Protein 4HP1 (pdb70)

Organism: Xenopus tropicalis (NCBI:txid8364)

InterPro domains:
  IPR002857 Zinc finger, CXXC-type [PF02008] (58-98)
  IPR002857 Zinc finger, CXXC-type [PS51058] (58-99)
  IPR024779 2OGFeDO JBP1/TET, oxygenase domain [PF12851] (1114-1804)
  IPR040175 Methylcytosine dioxygenase TET1/2/3 [PTHR23358] (813-1901)
  IPR046942 Methylcytosine dioxygenase TET1-3, oxygenase domain [SM01333] (1114-1804)

Solvent-accessible surface area: 4404 Å² total; per-residue (Å²): 186,77,158,103,166,137,44,24,121,18,116,15,9,114,78,124,121,82,38,55,81,22,155,20,24,109,43,73,126,106,30,187,122,68,8,112,102,73,65,3,77,84,42,112,125,125,61,120,64,125,156

Secondary structure (DSSP, 8-state):
-------S-SHHHH--S--S-SHHHHTTTT--S--TTTS-TTTTSPPSS--

B-factor: mean 73.93, std 19.54, range [41.42, 128.14]

GO terms:
  GO:0070579 DNA 5-methylcytosine dioxygenase activity (F, IDA)
  GO:0000978 RNA polymerase II cis-regulatory region sequence-specific DNA binding (F, IDA)
  GO:0008327 methyl-CpG binding (F, IDA)
  GO:0001654 eye development (P, IGI)
  GO:0044029 positive regulation of gene expression via chromosomal CpG island demethylation (P, IMP)
  GO:0005634 nucleus (C, EXP)
  GO:0005694 chromosome (C, EXP)

Radius of gyration: 12.1 Å; Cα contacts (8 Å, |Δi|>4): 54; chains: 1; bounding box: 24×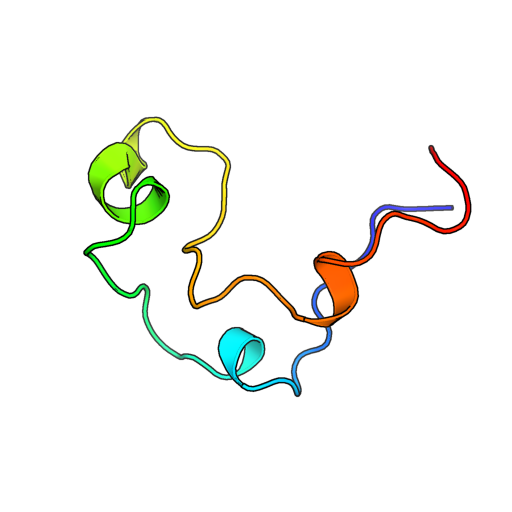30×24 Å

Sequence (51 aa):
NKKRKRCGVCVPCLRKEPCGACYNCVNRSTSHQICKMRKCEQLKKKRVVPM

Foldseek 3Di:
DDDDDAPCPDQLNVDPDAPCDDPCNVVVVPDPDGRPSNPHPVPVDDDPDDD

Structure (mmCIF, N/CA/C/O backbone):
data_4HP1
#
_entry.id   4HP1
#
_cell.length_a   71.027
_cell.length_b   39.517
_cell.length_c   57.634
_cell.angle_alpha   90.000
_cell.angle_beta   91.030
_cell.angle_gamma   90.000
#
_symmetry.space_group_name_H-M   'C 1 2 1'
#
loop_
_entity.id
_entity.type
_entity.pdbx_description
1 polymer "DNA (5'-D(*GP*CP*CP*AP*CP*(5CM)P*GP*GP*TP*GP*GP*C)-3')"
2 polymer 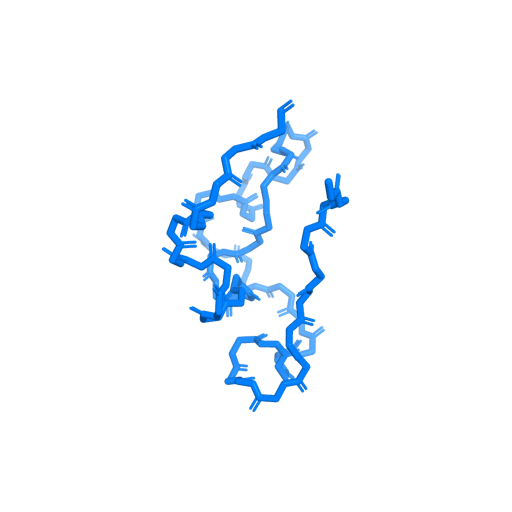'LOC100036628 protein'
3 non-polymer 'ZINC ION'
4 water water
#
loop_
_atom_site.group_PDB
_atom_site.id
_atom_site.type_symbol
_atom_site.label_atom_id
_atom_site.label_alt_id
_atom_site.label_comp_id
_atom_site.label_asym_id
_atom_site.label_entity_id
_atom_site.label_seq_id
_atom_site.pdbx_PDB_ins_code
_atom_site.Cartn_x
_atom_site.Cartn_y
_atom_site.Cartn_z
_atom_site.occupancy
_atom_site.B_iso_or_equiv
_atom_site.auth_seq_id
_atom_site.auth_comp_id
_atom_site.auth_asym_id
_atom_site.auth_atom_id
_atom_site.pdbx_PDB_model_num
ATOM 488 N N . ASN C 2 20 ? 24.067 -18.488 10.853 1.00 108.26 59 ASN C N 1
ATOM 489 C CA . ASN C 2 20 ? 23.107 -18.172 11.939 1.00 102.47 59 ASN C CA 1
ATOM 490 C C . ASN C 2 20 ? 22.073 -17.120 11.505 1.00 97.80 59 ASN C C 1
ATOM 491 O O . ASN C 2 20 ? 22.106 -16.620 10.359 1.00 99.03 59 ASN C O 1
ATOM 496 N N . LY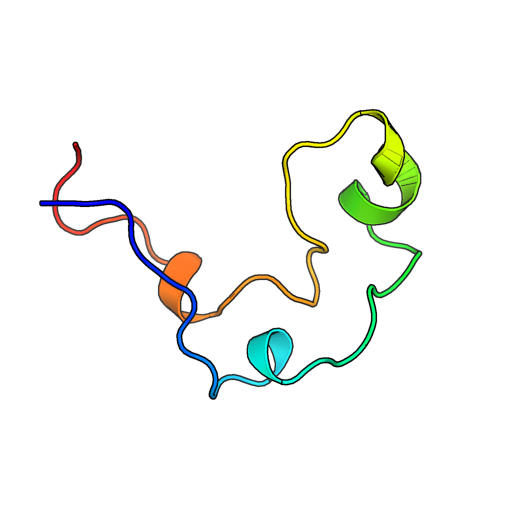S 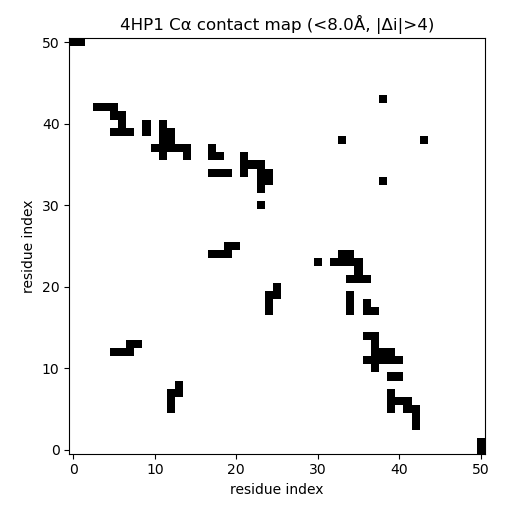C 2 21 ? 21.149 -16.809 12.420 1.00 91.27 60 LYS C N 1
ATOM 497 C CA . LYS C 2 21 ? 20.068 -15.894 12.151 1.00 86.50 60 LYS C CA 1
ATOM 498 C C . LYS C 2 21 ? 20.226 -14.664 13.015 1.00 81.19 60 LYS C C 1
ATOM 499 O O . LYS C 2 21 ? 21.105 -14.597 13.903 1.00 79.69 60 LYS C O 1
ATOM 501 N N . LYS C 2 22 ? 19.368 -13.694 12.773 1.00 76.62 61 LYS C N 1
ATOM 502 C CA . LYS C 2 22 ? 19.381 -12.496 13.525 1.00 71.48 61 LYS C CA 1
ATOM 503 C C . LYS C 2 22 ? 19.110 -12.826 14.995 1.00 69.10 61 LYS C C 1
ATOM 504 O O . LYS C 2 22 ? 18.438 -13.804 15.311 1.00 68.89 61 LYS C O 1
ATOM 510 N N . ARG C 2 23 ? 19.655 -12.014 15.878 1.00 66.13 62 ARG C N 1
ATOM 511 C CA . ARG C 2 23 ? 19.467 -12.205 17.312 1.00 64.85 62 ARG C CA 1
ATOM 512 C C . ARG C 2 23 ? 18.142 -11.595 17.760 1.00 62.07 6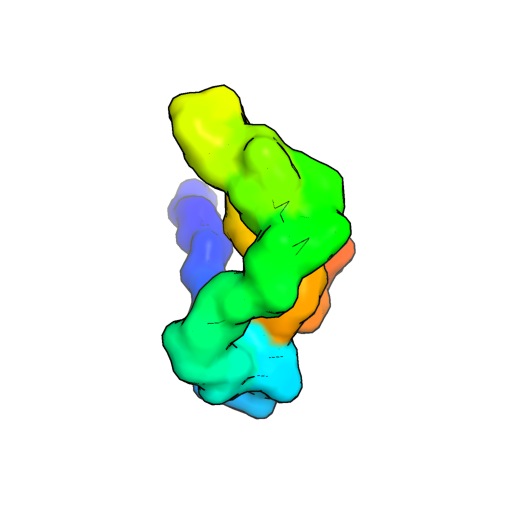2 ARG C C 1
ATOM 513 O O . ARG C 2 23 ? 17.684 -10.588 17.183 1.00 59.44 62 ARG C O 1
ATOM 521 N N . LYS C 2 24 ? 17.538 -12.194 18.799 1.00 63.07 63 LYS C N 1
ATOM 522 C CA . LYS C 2 24 ? 16.305 -11.662 19.408 1.00 61.75 63 LYS C CA 1
ATOM 523 C C . LYS C 2 24 ? 16.601 -11.049 20.777 1.00 60.52 63 LYS C C 1
ATOM 524 O O . LYS C 2 24 ? 17.575 -11.397 21.426 1.00 61.73 63 LYS C O 1
ATOM 529 N N . ARG C 2 25 ? 15.750 -10.115 21.194 1.00 59.22 64 ARG C N 1
ATOM 530 C CA . ARG C 2 25 ? 15.801 -9.532 22.548 1.00 58.17 64 ARG C CA 1
ATOM 531 C C . ARG C 2 25 ? 15.807 -10.631 23.623 1.00 59.65 64 ARG C C 1
ATOM 532 O O . ARG C 2 25 ? 15.344 -11.722 23.382 1.00 59.54 64 ARG C O 1
ATOM 540 N N . CYS C 2 26 ? 16.298 -10.307 24.820 1.00 58.37 65 CYS C N 1
ATOM 541 C CA . CYS C 2 26 ? 16.459 -11.315 25.863 1.00 60.23 65 CYS C CA 1
ATOM 542 C C . CYS C 2 26 ? 15.214 -11.460 26.718 1.00 59.13 65 CYS C C 1
ATOM 543 O 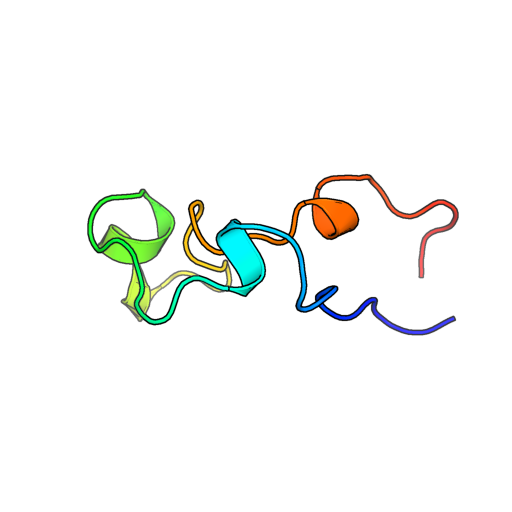O . CYS C 2 26 ? 14.926 -12.526 27.182 1.00 60.46 65 CYS C O 1
ATOM 546 N N . GLY C 2 27 ? 14.488 -10.371 26.923 1.00 57.52 66 GLY C N 1
ATOM 547 C CA . GLY C 2 27 ? 13.192 -10.428 27.618 1.00 59.05 66 GLY C CA 1
ATOM 548 C C . GLY C 2 27 ? 13.279 -10.211 29.110 1.00 61.43 66 GLY C C 1
ATOM 549 O O . GLY C 2 27 ? 12.255 -10.119 29.783 1.00 64.41 66 GLY C O 1
ATOM 550 N N . VAL C 2 28 ? 14.499 -10.099 29.635 1.00 60.58 67 VAL C N 1
ATOM 551 C CA . VAL C 2 28 ? 14.718 -10.147 31.084 1.00 61.54 67 VAL C CA 1
ATOM 552 C C . VAL C 2 28 ? 15.616 -9.029 31.660 1.00 60.26 67 VAL C C 1
ATOM 553 O O . VAL C 2 28 ? 15.758 -8.909 32.875 1.00 65.06 67 VAL C O 1
ATOM 557 N N . CYS C 2 29 ? 16.213 -8.236 30.802 1.00 57.07 68 CYS C N 1
ATOM 558 C CA . CYS C 2 29 ? 16.989 -7.102 31.229 1.00 57.41 68 CYS C CA 1
ATOM 559 C C . CYS C 2 29 ? 16.010 -5.929 31.447 1.00 55.58 68 CYS C C 1
ATOM 560 O O . CYS C 2 29 ? 14.845 -5.991 31.003 1.00 55.49 68 CYS C O 1
ATOM 563 N N . VAL C 2 30 ? 16.451 -4.890 32.128 1.00 53.58 69 VAL C N 1
ATOM 564 C CA . VAL C 2 30 ? 15.541 -3.793 32.453 1.00 54.87 69 VAL C CA 1
ATOM 565 C C . VAL C 2 30 ? 14.928 -3.154 31.184 1.00 55.29 69 VAL C C 1
ATOM 566 O O . VAL C 2 30 ? 13.722 -2.904 31.148 1.00 58.16 69 VAL C O 1
ATOM 570 N N . PRO C 2 31 ? 15.754 -2.894 30.147 1.00 54.37 70 PRO C N 1
ATOM 571 C CA . PRO C 2 31 ? 15.163 -2.319 28.907 1.00 52.12 70 PRO C CA 1
ATOM 572 C C . PRO C 2 31 ? 14.116 -3.209 28.248 1.00 52.10 70 PRO C C 1
ATOM 573 O O . PRO C 2 31 ? 13.068 -2.710 27.798 1.00 52.18 70 PRO C O 1
ATOM 577 N N . CYS C 2 32 ? 14.384 -4.517 28.203 1.00 49.91 71 CYS C N 1
ATOM 578 C CA . CYS C 2 32 ? 13.443 -5.456 27.634 1.00 51.12 71 CYS C CA 1
ATOM 579 C C . CYS C 2 32 ? 12.125 -5.433 28.390 1.00 53.74 71 CYS C C 1
ATOM 580 O O . CYS C 2 32 ? 11.056 -5.640 27.795 1.00 55.61 71 CYS C O 1
ATOM 583 N N . LEU C 2 33 ? 12.192 -5.197 29.699 1.00 54.73 72 LEU C N 1
ATOM 584 C CA . LEU C 2 33 ? 10.990 -5.185 30.531 1.00 57.01 72 LEU C CA 1
ATOM 585 C C . LEU C 2 33 ? 10.190 -3.894 30.428 1.00 57.99 72 LEU C C 1
ATOM 586 O O . LEU C 2 33 ? 9.049 -3.861 30.878 1.00 63.27 72 LEU C O 1
ATOM 591 N N . ARG C 2 34 ? 10.767 -2.839 29.831 1.00 57.90 73 ARG C N 1
ATOM 592 C CA . ARG C 2 34 ? 10.046 -1.558 29.680 1.00 59.91 73 ARG C CA 1
ATOM 593 C C . ARG C 2 34 ? 8.807 -1.724 28.830 1.00 62.19 73 ARG C C 1
ATOM 594 O O . ARG C 2 34 ? 8.887 -2.242 27.728 1.00 62.47 73 ARG C O 1
ATOM 602 N N . LYS C 2 35 ? 7.665 -1.275 29.357 1.00 66.60 74 LYS C N 1
ATOM 603 C CA . LYS C 2 35 ? 6.363 -1.385 28.660 1.00 70.77 74 LYS C CA 1
ATOM 604 C C . LYS C 2 35 ? 6.222 -0.377 27.492 1.00 71.48 74 LYS C C 1
ATOM 605 O O . LYS C 2 35 ? 5.742 -0.736 26.441 1.00 74.65 74 LYS C O 1
ATOM 608 N N . GLU C 2 36 ? 6.658 0.869 27.696 1.00 70.64 75 GLU C N 1
ATOM 609 C CA . GLU C 2 36 ? 6.411 1.959 26.725 1.00 71.09 75 GLU C CA 1
ATOM 610 C C . GLU C 2 36 ? 7.708 2.578 26.204 1.00 65.75 75 GLU C C 1
ATOM 611 O O . GLU C 2 36 ? 8.722 2.554 26.886 1.00 61.20 75 GLU C O 1
ATOM 617 N N . PRO C 2 37 ? 7.680 3.148 24.987 1.00 65.31 76 PRO C N 1
ATOM 618 C CA . PRO C 2 37 ? 8.858 3.970 24.567 1.00 64.21 76 PRO C CA 1
ATOM 619 C C . PRO C 2 37 ? 9.083 5.192 25.500 1.00 63.29 76 PRO C C 1
ATOM 620 O O . PRO C 2 37 ? 8.161 5.632 26.172 1.00 63.69 76 PRO C O 1
ATOM 624 N N . CYS C 2 38 ? 10.309 5.698 25.550 1.00 61.51 77 CYS C N 1
ATOM 625 C CA . CYS C 2 38 ? 10.650 6.752 26.517 1.00 60.93 77 CYS C CA 1
ATOM 626 C C . CYS C 2 38 ? 10.188 8.101 26.031 1.00 61.14 77 CYS C C 1
ATOM 627 O O . CYS C 2 38 ? 9.980 8.988 26.821 1.00 63.41 77 CYS C O 1
ATOM 630 N N . GLY C 2 39 ? 10.061 8.259 24.721 1.00 59.86 78 GLY C N 1
ATOM 631 C CA . GLY C 2 39 ? 9.472 9.485 24.135 1.00 63.79 78 GLY C CA 1
ATOM 632 C C . GLY C 2 39 ? 10.412 10.675 23.984 1.00 65.69 78 GLY C C 1
ATOM 633 O O . GLY C 2 39 ? 10.022 11.689 23.451 1.00 69.46 78 GLY C O 1
ATOM 634 N N . ALA C 2 40 ? 11.659 10.540 24.437 1.00 64.54 79 ALA C N 1
ATOM 635 C CA . ALA C 2 40 ? 12.613 11.674 24.454 1.00 66.14 79 ALA C CA 1
ATOM 636 C C . ALA C 2 40 ? 14.024 11.363 23.893 1.00 64.56 79 ALA C C 1
ATOM 637 O O . ALA C 2 40 ? 14.785 12.264 23.670 1.00 68.35 79 ALA C O 1
ATOM 639 N N . CYS C 2 41 ? 14.377 10.104 23.670 1.00 61.45 80 CYS C N 1
ATOM 640 C CA . CYS C 2 41 ? 15.676 9.825 23.064 1.00 61.84 80 CYS C CA 1
ATOM 641 C C . CYS C 2 41 ? 15.646 10.205 21.593 1.00 63.74 80 CYS C C 1
ATOM 642 O O . CYS C 2 41 ? 14.586 10.562 21.047 1.00 65.72 80 CYS C O 1
ATOM 645 N N . TYR C 2 42 ? 16.802 10.156 20.947 1.00 65.26 81 TYR C N 1
ATOM 646 C CA . TYR C 2 42 ? 16.901 10.574 19.536 1.00 68.79 81 TYR C CA 1
ATOM 647 C C . TYR C 2 42 ? 15.995 9.725 18.636 1.00 66.80 81 TYR C C 1
ATOM 648 O O . TYR C 2 42 ? 15.392 10.223 17.692 1.00 73.18 81 TYR C O 1
ATOM 657 N N . ASN C 2 43 ? 15.906 8.450 18.941 1.00 62.58 82 ASN C N 1
ATOM 658 C CA . ASN C 2 43 ? 15.116 7.524 18.128 1.00 61.40 82 ASN C CA 1
ATOM 659 C C . ASN C 2 43 ? 13.586 7.665 18.339 1.00 62.00 82 ASN C C 1
ATOM 660 O O . ASN C 2 43 ? 12.811 7.485 17.395 1.00 63.49 82 ASN C O 1
ATOM 665 N N . CYS C 2 44 ? 13.163 7.993 19.565 1.00 61.32 83 CYS C N 1
ATOM 666 C CA . CYS C 2 44 ? 11.751 8.308 19.839 1.00 62.58 83 CYS C CA 1
ATOM 667 C C . CYS C 2 44 ? 11.331 9.604 19.156 1.00 65.81 83 CYS C C 1
ATOM 668 O O . CYS C 2 44 ? 10.267 9.666 18.547 1.00 68.87 83 CYS C O 1
ATOM 671 N N . VAL C 2 45 ? 12.169 10.637 19.256 1.00 66.13 84 VAL C N 1
ATOM 672 C CA . VAL C 2 45 ? 11.852 11.952 18.637 1.00 70.79 84 VAL C CA 1
ATOM 673 C C . VAL C 2 45 ? 11.754 11.829 17.108 1.00 71.68 84 VAL C C 1
ATOM 674 O O . VAL C 2 45 ? 10.960 12.526 16.481 1.00 74.33 84 VAL C O 1
ATOM 678 N N . ASN C 2 46 ? 12.560 10.925 16.528 1.00 69.68 85 ASN C N 1
ATOM 679 C CA . ASN C 2 46 ? 12.541 10.647 15.080 1.00 71.93 85 ASN C CA 1
ATOM 680 C C . ASN C 2 46 ? 11.798 9.353 14.725 1.00 69.38 85 ASN C C 1
ATOM 681 O O . ASN C 2 46 ? 12.171 8.673 13.773 1.00 68.86 85 ASN C O 1
ATOM 686 N N . ARG C 2 47 ? 10.733 9.039 15.481 1.00 69.22 86 ARG C N 1
ATOM 687 C CA . ARG C 2 47 ? 9.927 7.801 15.275 1.00 68.31 86 ARG C CA 1
ATOM 688 C C . ARG C 2 47 ? 9.578 7.558 13.796 1.00 72.23 86 ARG C C 1
ATOM 689 O O . ARG C 2 47 ? 9.820 6.485 13.270 1.00 72.08 86 ARG C O 1
ATOM 691 N N . SER C 2 48 ? 9.032 8.566 13.129 1.00 77.95 87 SER C N 1
ATOM 692 C CA . SER C 2 48 ? 8.601 8.421 11.703 1.00 83.75 87 SER C CA 1
ATOM 693 C C . SER C 2 48 ? 9.707 7.922 10.774 1.00 83.30 87 SER C C 1
ATOM 694 O O . SER C 2 48 ? 9.452 7.180 9.834 1.00 86.37 87 SER C O 1
ATOM 697 N N . THR C 2 49 ? 10.928 8.344 11.070 1.00 82.61 88 THR C N 1
ATOM 698 C CA . THR C 2 49 ? 12.101 8.094 10.242 1.00 81.22 88 THR C CA 1
ATOM 699 C C . THR C 2 49 ? 12.911 6.880 10.679 1.00 75.87 88 THR C C 1
ATOM 700 O O . THR C 2 49 ? 13.419 6.150 9.855 1.00 77.28 88 THR C O 1
ATOM 704 N N . SER C 2 50 ? 13.046 6.698 11.983 1.00 70.21 89 SER C N 1
ATOM 705 C CA . SER C 2 50 ? 14.014 5.761 12.538 1.00 66.31 89 SER C CA 1
ATOM 706 C C . SER C 2 50 ? 13.626 4.298 12.333 1.00 63.50 89 SER C C 1
ATOM 707 O O . SER C 2 50 ? 12.457 3.933 12.408 1.00 63.61 89 SER C O 1
ATOM 710 N N . HIS C 2 51 ? 14.624 3.471 12.056 1.00 61.30 90 HIS C N 1
ATOM 711 C CA . HIS C 2 51 ? 14.464 2.034 12.083 1.00 57.32 90 HIS C CA 1
ATOM 712 C C . HIS C 2 51 ? 15.153 1.498 13.299 1.00 54.92 90 HIS C C 1
ATOM 713 O O . HIS C 2 51 ? 15.542 0.303 13.338 1.00 52.42 90 HIS C O 1
ATOM 720 N N . GLN C 2 52 ? 15.323 2.358 14.330 1.00 57.00 91 GLN C N 1
ATOM 721 C CA . GLN C 2 52 ? 16.035 1.975 15.553 1.00 54.98 91 GLN C CA 1
ATOM 722 C C . GLN C 2 52 ? 15.115 2.049 16.784 1.00 53.50 91 GLN C C 1
ATOM 723 O O . GLN C 2 52 ? 14.293 2.998 16.916 1.00 52.06 91 GLN C O 1
ATOM 733 N N . ILE C 2 53 ? 15.272 1.064 17.689 1.00 47.82 92 ILE C N 1
ATOM 734 C CA . ILE C 2 53 ? 14.466 0.989 18.873 1.00 47.70 92 ILE C CA 1
ATOM 735 C C . ILE C 2 53 ? 14.794 2.100 19.895 1.00 46.98 92 ILE C C 1
ATOM 736 O O . ILE C 2 53 ? 15.924 2.602 19.981 1.00 48.61 92 ILE C O 1
ATOM 741 N N . CYS C 2 54 ? 13.795 2.502 20.641 1.00 47.24 93 CYS C N 1
ATOM 742 C CA . CYS C 2 54 ? 14.013 3.435 21.749 1.00 48.49 93 CYS C CA 1
ATOM 743 C C . CYS C 2 54 ? 15.288 3.046 22.510 1.00 47.75 93 CYS C C 1
ATOM 744 O O . CYS C 2 54 ? 15.503 1.854 22.825 1.00 49.04 93 CYS C O 1
ATOM 747 N N . LYS C 2 55 ? 16.134 4.035 22.800 1.00 51.30 94 LYS C N 1
ATOM 748 C CA . LYS C 2 55 ? 17.434 3.760 23.443 1.00 52.65 94 LYS C CA 1
ATOM 749 C C . LYS C 2 55 ? 17.266 3.114 24.845 1.00 51.51 94 LYS C C 1
ATOM 750 O O . LYS C 2 55 ? 18.122 2.346 25.276 1.00 54.75 94 LYS C O 1
ATOM 755 N N . MET C 2 56 ? 16.156 3.408 25.508 1.00 49.07 95 MET C N 1
ATOM 756 C CA . MET C 2 56 ? 15.865 2.839 26.824 1.00 49.37 95 MET C CA 1
ATOM 757 C C . MET C 2 56 ? 15.232 1.436 26.722 1.00 48.39 95 MET C C 1
ATOM 758 O O . MET C 2 56 ? 15.127 0.737 27.718 1.00 48.61 95 MET C O 1
ATOM 763 N N . ARG C 2 57 ? 14.820 1.016 25.522 1.00 47.37 96 ARG C N 1
ATOM 764 C CA . ARG C 2 57 ? 14.285 -0.348 25.347 1.00 46.85 96 ARG C CA 1
ATOM 765 C C . ARG C 2 57 ? 15.295 -1.298 24.731 1.00 46.21 96 ARG C C 1
ATOM 766 O O . ARG C 2 57 ? 15.076 -2.497 24.712 1.00 47.03 96 ARG C O 1
ATOM 774 N N . LYS C 2 58 ? 16.399 -0.752 24.211 1.00 46.15 97 LYS C N 1
ATOM 775 C CA . LYS C 2 58 ? 17.472 -1.551 23.566 1.00 45.21 97 LYS C CA 1
ATOM 776 C C . LYS C 2 58 ? 17.964 -2.624 24.539 1.00 46.02 97 LYS C C 1
ATOM 777 O O . LYS C 2 58 ? 18.310 -2.326 25.654 1.00 44.46 97 LYS C O 1
ATOM 783 N N . CYS C 2 59 ? 17.936 -3.875 24.098 1.00 46.64 98 CYS C N 1
ATOM 784 C CA . CYS C 2 59 ? 18.312 -5.006 24.920 1.00 48.48 98 CYS C CA 1
ATOM 785 C C . CYS C 2 59 ? 19.772 -5.002 25.262 1.00 50.96 98 CYS C C 1
ATOM 786 O O . CYS C 2 59 ? 20.623 -4.854 24.377 1.00 54.87 98 CYS C O 1
ATOM 789 N N . GLU C 2 60 ? 20.0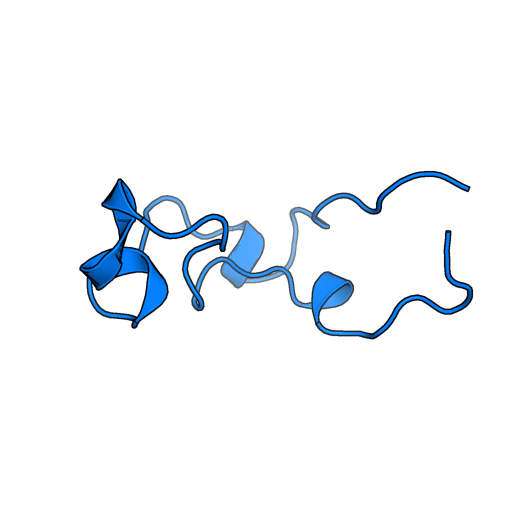73 -5.231 26.542 1.00 52.20 99 GLU C N 1
ATOM 790 C CA . GLU C 2 60 ? 21.468 -5.252 27.033 1.00 54.46 99 GLU C CA 1
ATOM 791 C C . GLU C 2 60 ? 22.295 -6.274 26.320 1.00 54.48 99 GLU C C 1
ATOM 792 O O . GLU C 2 60 ? 23.486 -6.065 26.092 1.00 57.53 99 GLU C O 1
ATOM 798 N N . GLN C 2 61 ? 21.675 -7.390 25.980 1.00 53.70 100 GLN C N 1
ATOM 799 C CA . GLN C 2 61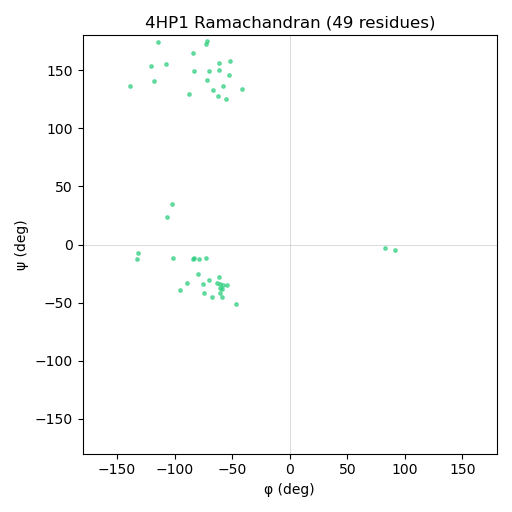 ? 22.373 -8.447 25.274 1.00 55.91 100 GLN C CA 1
ATOM 800 C C . GLN C 2 61 ? 22.705 -8.044 23.828 1.00 55.93 100 GLN C C 1
ATOM 801 O O . GLN C 2 61 ? 23.700 -8.491 23.286 1.00 59.02 100 GLN C O 1
ATOM 807 N N . LEU C 2 62 ? 21.869 -7.208 23.215 1.00 54.52 101 LEU C N 1
ATOM 808 C CA . LEU C 2 62 ? 22.072 -6.818 21.783 1.00 55.87 101 LEU C CA 1
ATOM 809 C C . LEU C 2 62 ? 23.046 -5.671 21.599 1.00 56.83 101 LEU C C 1
ATOM 810 O O . LEU C 2 62 ? 23.498 -5.417 20.485 1.00 58.14 101 LEU C O 1
ATOM 815 N N . LYS C 2 63 ? 23.393 -4.993 22.694 1.00 58.54 102 LYS C N 1
ATOM 816 C CA . LYS C 2 63 ? 24.437 -3.953 22.660 1.00 60.83 102 LYS C CA 1
ATOM 817 C C . LYS C 2 63 ? 25.833 -4.538 22.514 1.00 68.67 102 LYS C C 1
ATOM 818 O O . LYS C 2 63 ? 26.788 -3.802 22.282 1.00 74.12 102 LYS C O 1
ATOM 824 N N . LYS C 2 64 ? 25.962 -5.856 22.669 1.00 72.77 103 LYS C N 1
ATOM 825 C CA . LYS C 2 64 ? 27.220 -6.527 22.397 1.00 80.35 103 LYS C CA 1
ATOM 826 C C . LYS C 2 64 ? 27.267 -6.908 20.928 1.00 82.14 103 LYS C C 1
ATOM 827 O O . LYS C 2 64 ? 26.332 -7.513 20.408 1.00 81.91 103 LYS C O 1
ATOM 833 N N . LYS C 2 65 ? 28.356 -6.548 20.261 1.00 85.16 104 LYS C N 1
ATOM 834 C CA . LYS C 2 65 ? 28.567 -6.917 18.874 1.00 86.76 104 LYS C CA 1
ATOM 835 C C . LYS C 2 65 ? 28.406 -8.457 18.717 1.00 88.16 104 LYS C C 1
ATOM 836 O O . LYS C 2 65 ? 28.727 -9.231 19.641 1.00 87.23 104 LYS C O 1
ATOM 839 N N . ARG C 2 66 ? 27.881 -8.884 17.566 1.00 88.44 105 ARG C N 1
ATOM 840 C CA . ARG C 2 66 ? 27.753 -10.322 17.254 1.00 91.20 105 ARG C CA 1
ATOM 841 C C . ARG C 2 66 ? 29.122 -11.004 17.307 1.00 96.61 105 ARG C C 1
ATOM 842 O O . ARG C 2 66 ? 30.100 -10.460 16.796 1.00 99.54 105 ARG C O 1
ATOM 850 N N . VAL C 2 67 ? 29.182 -12.190 17.926 1.00 98.20 106 VAL C N 1
ATOM 851 C CA . VAL C 2 67 ? 30.429 -12.985 17.976 1.00 106.36 106 VAL C CA 1
ATOM 852 C C . VAL C 2 67 ? 30.938 -13.319 16.552 1.00 112.74 106 VAL C C 1
ATOM 853 O O . VAL C 2 67 ? 32.138 -13.316 16.300 1.00 118.24 106 VAL C O 1
ATOM 855 N N . VAL C 2 68 ? 30.002 -13.604 15.640 1.00 112.93 107 VAL C N 1
ATOM 856 C CA . VAL C 2 68 ? 30.301 -13.777 14.208 1.00 119.01 107 VAL C CA 1
ATOM 857 C C . VAL C 2 68 ? 29.203 -13.087 13.370 1.00 116.48 107 VAL C C 1
ATOM 858 O O . VAL C 2 68 ? 28.019 -13.214 13.684 1.00 111.44 107 VAL C O 1
ATOM 860 N N . PRO C 2 69 ? 29.594 -12.342 12.303 1.00 121.42 108 PRO C N 1
ATOM 861 C CA . PRO C 2 69 ? 28.578 -11.637 11.477 1.00 118.58 108 PRO C CA 1
ATOM 862 C C . PRO C 2 69 ? 27.720 -12.569 10.580 1.00 119.90 108 PRO C C 1
ATOM 863 O O . PRO C 2 69 ? 27.967 -13.781 10.523 1.00 123.47 108 PRO C O 1
ATOM 867 N N . MET C 2 70 ? 26.726 -11.983 9.893 1.00 115.90 109 MET C N 1
ATOM 868 C CA . MET C 2 70 ? 25.910 -12.699 8.879 1.00 115.73 109 MET C CA 1
ATOM 869 C C . MET C 2 70 ? 26.428 -12.381 7.476 1.00 120.37 109 MET C C 1
ATOM 870 O O . MET C 2 70 ? 26.287 -13.183 6.552 1.00 126.49 109 MET C O 1
#

Nearest PDB structures (foldseek):
  4hp1-assembly1_C  TM=1.020E+00  e=8.965E-09  Xenopus tropicalis
  4hp3-assembly1_C  TM=9.752E-01  e=3.847E-08  Xenopus tropicalis
  6asd-assembly1_C  TM=9.858E-01  e=1.747E-05  Homo sapiens
  5w9s-assembly1_C  TM=9.419E-01  e=6.480E-05  Homo sapiens
  5vc9-assembly2_F  TM=9.333E-01  e=1.079E-04  Homo sapiens